Protein AF-A0A2G3ALV2-F1 (afdb_monomer_lite)

InterPro domains:
  IPR005202 Transcription factor GRAS [PF03514] (1-58)
  IPR005202 Transcription factor GRAS [PF03514] (61-159)
  IPR005202 Transcription factor GRAS [PS50985] (1-159)
  IPR005202 Transcription factor GRAS [PTHR31636] (68-150)

Structure (mmCIF, N/CA/C/O backbone):
data_AF-A0A2G3ALV2-F1
#
_entry.id   AF-A0A2G3ALV2-F1
#
loop_
_atom_site.group_PDB
_atom_site.id
_atom_site.type_symbol
_atom_site.label_atom_id
_atom_site.label_alt_id
_atom_site.label_comp_id
_atom_site.label_asym_id
_atom_site.label_entity_id
_atom_site.label_seq_id
_atom_site.pdbx_PDB_ins_code
_atom_site.Cartn_x
_atom_site.Cartn_y
_atom_site.Cartn_z
_atom_site.occupancy
_atom_site.B_iso_or_equiv
_atom_site.auth_seq_id
_atom_site.auth_comp_id
_atom_site.auth_asym_id
_atom_site.auth_atom_id
_atom_site.pdbx_PDB_model_num
ATOM 1 N N . MET A 1 1 ? 19.863 8.159 -18.727 1.00 75.00 1 MET A N 1
ATOM 2 C CA . MET A 1 1 ? 18.386 7.919 -18.720 1.00 75.00 1 MET A CA 1
ATOM 3 C C . MET A 1 1 ? 17.933 7.278 -20.029 1.00 75.00 1 MET A C 1
ATOM 5 O O . MET A 1 1 ? 17.129 6.355 -19.996 1.00 75.00 1 MET A O 1
ATOM 9 N N . SER A 1 2 ? 18.471 7.723 -21.167 1.00 79.12 2 SER A N 1
ATOM 10 C CA . SER A 1 2 ? 18.331 7.100 -22.492 1.00 79.12 2 SER A CA 1
ATOM 11 C C . SER A 1 2 ? 18.752 5.630 -22.529 1.00 79.12 2 SER A C 1
ATOM 13 O O . SER A 1 2 ? 18.090 4.830 -23.179 1.00 79.12 2 SER A O 1
ATOM 15 N N . GLU A 1 3 ? 19.812 5.255 -21.811 1.00 86.06 3 GLU A N 1
ATOM 16 C CA . GLU A 1 3 ? 20.312 3.875 -21.765 1.00 86.06 3 GLU A CA 1
ATOM 17 C C . GLU A 1 3 ? 19.334 2.961 -21.020 1.00 86.06 3 GLU A C 1
ATOM 19 O O . GLU A 1 3 ? 18.997 1.884 -21.505 1.00 86.06 3 GLU A O 1
ATOM 24 N N . LEU A 1 4 ? 18.815 3.428 -19.877 1.00 82.88 4 LEU A N 1
ATOM 25 C CA . LEU A 1 4 ? 17.844 2.696 -19.059 1.00 82.88 4 LEU A CA 1
ATOM 26 C C . LEU A 1 4 ? 16.549 2.414 -19.829 1.00 82.88 4 LEU A C 1
ATOM 28 O O . LEU A 1 4 ? 16.041 1.299 -19.772 1.00 82.88 4 LEU A O 1
ATOM 32 N N . ARG A 1 5 ? 16.070 3.371 -20.638 1.00 89.69 5 ARG A N 1
ATOM 33 C CA . ARG A 1 5 ? 14.893 3.178 -21.509 1.00 89.69 5 ARG A CA 1
ATOM 34 C C . ARG A 1 5 ? 15.053 2.025 -22.508 1.00 89.69 5 ARG A C 1
ATOM 36 O O . ARG A 1 5 ? 14.049 1.503 -22.971 1.00 89.69 5 ARG A O 1
ATOM 43 N N . ARG A 1 6 ? 16.285 1.626 -22.846 1.00 90.38 6 ARG A N 1
ATOM 44 C CA . ARG A 1 6 ? 16.557 0.527 -23.791 1.00 90.38 6 ARG A CA 1
ATOM 45 C C . ARG A 1 6 ? 16.558 -0.853 -23.135 1.00 90.38 6 ARG A C 1
ATOM 47 O O . ARG A 1 6 ? 16.499 -1.842 -23.856 1.00 90.38 6 ARG A O 1
ATOM 54 N N . VAL A 1 7 ? 16.663 -0.926 -21.807 1.00 90.50 7 VAL A N 1
ATOM 55 C CA . VAL A 1 7 ? 16.775 -2.197 -21.066 1.00 90.50 7 VAL A CA 1
ATOM 56 C C . VAL A 1 7 ? 15.514 -2.549 -20.273 1.00 90.50 7 VAL A C 1
ATOM 58 O O . VAL A 1 7 ? 15.330 -3.712 -19.909 1.00 90.50 7 VAL A O 1
ATOM 61 N N . VAL A 1 8 ? 14.632 -1.574 -20.035 1.00 94.00 8 VAL A N 1
ATOM 62 C CA . VAL A 1 8 ? 13.332 -1.770 -19.375 1.00 94.00 8 VAL A CA 1
ATOM 63 C C . VAL A 1 8 ? 12.235 -2.090 -20.393 1.00 94.00 8 VAL A C 1
ATOM 65 O O . VAL A 1 8 ? 12.287 -1.650 -21.539 1.00 94.00 8 VAL A O 1
ATOM 68 N N . SER A 1 9 ? 11.234 -2.869 -19.984 1.00 93.31 9 SER A N 1
ATOM 69 C CA . SER A 1 9 ? 10.115 -3.269 -20.845 1.00 93.31 9 SER A CA 1
ATOM 70 C C . SER A 1 9 ? 8.900 -3.644 -20.006 1.00 93.31 9 SER A C 1
ATOM 72 O O . SER A 1 9 ? 9.027 -4.418 -19.061 1.00 93.31 9 SER A O 1
ATOM 74 N N . VAL A 1 10 ? 7.718 -3.153 -20.394 1.00 90.25 10 VAL A N 1
ATOM 75 C CA . VAL A 1 10 ? 6.432 -3.480 -19.747 1.00 90.25 10 VAL A CA 1
ATOM 76 C C . VAL A 1 10 ? 5.990 -4.929 -19.980 1.00 90.25 10 VAL A C 1
ATOM 78 O O . VAL A 1 10 ? 5.177 -5.443 -19.223 1.00 90.25 10 VAL A O 1
ATOM 81 N N . CYS A 1 11 ? 6.560 -5.611 -20.975 1.00 89.12 11 CYS A N 1
ATOM 82 C CA . CYS A 1 11 ? 6.305 -7.029 -21.255 1.00 89.12 11 CYS A CA 1
ATOM 83 C C . CYS A 1 11 ? 7.494 -7.931 -20.870 1.00 89.12 11 CYS A C 1
ATOM 85 O O . CYS A 1 11 ? 7.523 -9.103 -21.240 1.00 89.12 11 CYS A O 1
ATOM 87 N N . GLY A 1 12 ? 8.515 -7.374 -20.209 1.00 90.81 12 GLY A N 1
ATOM 88 C CA . GLY A 1 12 ? 9.732 -8.092 -19.833 1.00 90.81 12 GLY A CA 1
ATOM 89 C C . GLY A 1 12 ? 9.596 -8.905 -18.542 1.00 90.81 12 GLY A C 1
ATOM 90 O O . GLY A 1 12 ? 8.501 -9.170 -18.053 1.00 90.81 12 GLY A O 1
ATOM 91 N N . SER A 1 13 ? 10.743 -9.282 -17.975 1.00 93.38 13 SER A N 1
ATOM 92 C CA . SER A 1 13 ? 10.829 -9.881 -16.632 1.00 93.38 13 SER A CA 1
ATOM 93 C C . SER A 1 13 ? 10.281 -8.948 -15.533 1.00 93.38 13 SER A C 1
ATOM 95 O O . SER A 1 13 ? 10.212 -7.734 -15.757 1.00 93.38 13 SER A O 1
ATOM 97 N N . PRO A 1 14 ? 9.968 -9.463 -14.324 1.00 94.75 14 PRO A N 1
ATOM 98 C CA . PRO A 1 14 ? 9.556 -8.651 -13.173 1.00 94.75 14 PRO A CA 1
ATOM 99 C C . PRO A 1 14 ? 10.412 -7.394 -12.965 1.00 94.75 14 PRO A C 1
ATOM 101 O O . PRO A 1 14 ? 9.883 -6.284 -12.908 1.00 94.75 14 PRO A O 1
ATOM 104 N N . MET A 1 15 ? 11.740 -7.548 -12.986 1.00 95.38 15 MET A N 1
ATOM 105 C CA . MET A 1 15 ? 12.691 -6.441 -12.854 1.00 95.38 15 MET A CA 1
ATOM 106 C C . MET A 1 15 ? 12.594 -5.428 -14.004 1.00 95.38 15 MET A C 1
ATOM 108 O O . MET A 1 15 ? 12.677 -4.224 -13.779 1.00 95.38 15 MET A O 1
ATOM 112 N N . GLN A 1 16 ? 12.401 -5.883 -15.246 1.00 94.56 16 GLN A N 1
ATOM 113 C CA . GLN A 1 16 ? 12.267 -4.979 -16.392 1.00 94.56 16 GLN A CA 1
ATOM 114 C C . GLN A 1 16 ? 10.975 -4.170 -16.338 1.00 94.56 16 GLN A C 1
ATOM 116 O O . GLN A 1 16 ? 11.015 -2.983 -16.662 1.00 94.56 16 GLN A O 1
ATOM 121 N N . ARG A 1 17 ? 9.859 -4.783 -15.921 1.00 94.50 17 ARG A N 1
ATOM 122 C CA . ARG A 1 17 ? 8.572 -4.091 -15.770 1.00 94.50 17 ARG A CA 1
ATOM 123 C C . ARG A 1 17 ? 8.636 -3.079 -14.638 1.00 94.50 17 ARG A C 1
ATOM 125 O O . ARG A 1 17 ? 8.340 -1.908 -14.856 1.00 94.50 17 ARG A O 1
ATOM 132 N N . LEU A 1 18 ? 9.119 -3.498 -13.468 1.00 95.44 18 LEU A N 1
ATOM 133 C CA . LEU A 1 18 ? 9.353 -2.602 -12.337 1.00 95.44 18 LEU A CA 1
ATOM 134 C C . LEU A 1 18 ? 10.293 -1.451 -12.713 1.00 95.44 18 LEU A C 1
ATOM 136 O O . LEU A 1 18 ? 10.038 -0.296 -12.374 1.00 95.44 18 LEU A O 1
ATOM 140 N N . GLY A 1 19 ? 11.338 -1.752 -13.485 1.00 95.00 19 GLY A N 1
ATOM 141 C CA . GLY A 1 19 ? 12.279 -0.774 -14.014 1.00 95.00 19 GLY A CA 1
ATOM 142 C C . GLY A 1 19 ? 11.616 0.323 -14.848 1.00 95.00 19 GLY A C 1
ATOM 143 O O . GLY A 1 19 ? 12.043 1.470 -14.748 1.00 95.00 19 GLY A O 1
ATOM 144 N N . VAL A 1 20 ? 10.556 0.022 -15.613 1.00 94.69 20 VAL A N 1
ATOM 145 C CA . VAL A 1 20 ? 9.779 1.051 -16.333 1.00 94.69 20 VAL A CA 1
ATOM 146 C C . VAL A 1 20 ? 9.163 2.037 -15.340 1.00 94.69 20 VAL A C 1
ATOM 148 O O . VAL A 1 20 ? 9.377 3.242 -15.464 1.00 94.69 20 VAL A O 1
ATOM 151 N N . TYR A 1 21 ? 8.448 1.544 -14.325 1.00 93.12 21 TYR A N 1
ATOM 152 C CA . TYR A 1 21 ? 7.760 2.395 -13.348 1.00 93.12 21 TYR A CA 1
ATOM 153 C C . TYR A 1 21 ? 8.737 3.202 -12.483 1.00 93.12 21 TYR A C 1
ATOM 155 O O . TYR A 1 21 ? 8.537 4.400 -12.279 1.00 93.12 21 TYR A O 1
ATOM 163 N N . MET A 1 22 ? 9.830 2.580 -12.032 1.00 93.25 22 MET A N 1
ATOM 164 C CA . MET A 1 22 ? 10.889 3.253 -11.272 1.00 93.25 22 MET A CA 1
ATOM 165 C C . MET A 1 22 ? 11.571 4.350 -12.091 1.00 93.25 22 MET A C 1
ATOM 167 O O . MET A 1 22 ? 11.850 5.435 -11.575 1.00 93.25 22 MET A O 1
ATOM 171 N N . LEU A 1 23 ? 11.816 4.090 -13.379 1.00 93.19 23 LEU A N 1
ATOM 172 C CA . LEU A 1 23 ? 12.409 5.060 -14.291 1.00 93.19 23 LEU A CA 1
ATOM 173 C C . LEU A 1 23 ? 11.485 6.259 -14.511 1.00 93.19 23 LEU A C 1
ATOM 175 O O . LEU A 1 23 ? 11.943 7.393 -14.381 1.00 93.19 23 LEU A O 1
ATOM 179 N N . GLU A 1 24 ? 10.201 6.036 -14.802 1.00 90.38 24 GLU A N 1
ATOM 180 C CA . GLU A 1 24 ? 9.239 7.132 -14.978 1.00 90.38 24 GLU A CA 1
ATOM 181 C C . GLU A 1 24 ? 9.029 7.924 -13.679 1.00 90.38 24 GLU A C 1
ATOM 183 O O . GLU A 1 24 ? 8.983 9.155 -13.708 1.00 90.38 24 GLU A O 1
ATOM 188 N N . GLY A 1 25 ? 9.009 7.254 -12.521 1.00 88.25 25 GLY A N 1
ATOM 189 C CA . GLY A 1 25 ? 8.985 7.916 -11.215 1.00 88.25 25 GLY A CA 1
ATOM 190 C C . GLY A 1 25 ? 10.205 8.815 -10.988 1.00 88.25 25 GLY A C 1
ATOM 191 O O . GLY A 1 25 ? 10.072 9.951 -10.522 1.00 88.25 25 GLY A O 1
ATOM 192 N N . LEU A 1 26 ? 11.399 8.357 -11.376 1.00 90.19 26 LEU A N 1
ATOM 193 C CA . LEU A 1 26 ? 12.627 9.147 -11.289 1.00 90.19 26 LEU A CA 1
ATOM 194 C C . LEU A 1 26 ? 12.626 10.333 -12.266 1.00 90.19 26 LEU A C 1
ATOM 196 O O . LEU A 1 26 ? 13.012 11.436 -11.877 1.00 90.19 26 LEU A O 1
ATOM 200 N N . VAL A 1 27 ? 12.159 10.138 -13.505 1.00 90.19 27 VAL A N 1
ATOM 201 C CA . VAL A 1 27 ? 11.971 11.222 -14.489 1.00 90.19 27 VAL A CA 1
ATOM 202 C C . VAL A 1 27 ? 11.032 12.287 -13.925 1.00 90.19 27 VAL A C 1
ATOM 204 O O . VAL A 1 27 ? 11.382 13.466 -13.911 1.00 90.19 27 VAL A O 1
ATOM 207 N N . ALA A 1 28 ? 9.871 11.879 -13.408 1.00 87.81 28 ALA A N 1
ATOM 208 C CA . ALA A 1 28 ? 8.892 12.782 -12.817 1.00 87.81 28 ALA A CA 1
ATOM 209 C C . ALA A 1 28 ? 9.455 13.551 -11.613 1.00 87.81 28 ALA A C 1
ATOM 211 O O . ALA A 1 28 ? 9.185 14.745 -11.464 1.00 87.81 28 ALA A O 1
ATOM 212 N N . ARG A 1 29 ? 10.260 12.891 -10.769 1.00 85.56 29 ARG A N 1
ATOM 213 C CA . ARG A 1 29 ? 10.939 13.527 -9.633 1.00 85.56 29 ARG A CA 1
ATOM 214 C C . ARG A 1 29 ? 11.936 14.588 -10.094 1.00 85.56 29 ARG A C 1
ATOM 216 O O . ARG A 1 29 ? 11.902 15.699 -9.577 1.00 85.56 29 ARG A O 1
ATOM 223 N N . LEU A 1 30 ? 12.786 14.270 -11.073 1.00 87.94 30 LEU A N 1
ATOM 224 C CA . LEU A 1 30 ? 13.776 15.205 -11.624 1.00 87.94 30 LEU A CA 1
ATOM 225 C C . LEU A 1 30 ? 13.119 16.389 -12.345 1.00 87.94 30 LEU A C 1
ATOM 227 O O . LEU A 1 30 ? 13.617 17.507 -12.272 1.00 87.94 30 LEU A O 1
ATOM 231 N N . ALA A 1 31 ? 11.973 16.162 -12.986 1.00 88.88 31 ALA A N 1
ATOM 232 C CA . ALA A 1 31 ? 11.174 17.209 -13.615 1.00 88.88 31 ALA A CA 1
ATOM 233 C C . ALA A 1 31 ? 10.315 18.013 -12.616 1.00 88.88 31 ALA A C 1
ATOM 235 O O . ALA A 1 31 ? 9.581 18.907 -13.028 1.00 88.88 31 ALA A O 1
ATOM 236 N N . SER A 1 32 ? 10.365 17.702 -11.312 1.00 85.62 32 SER A N 1
ATOM 237 C CA . SER A 1 32 ? 9.493 18.281 -10.273 1.00 85.62 32 SER A CA 1
ATOM 238 C C . SER A 1 32 ? 7.985 18.127 -10.548 1.00 85.62 32 SER A C 1
ATOM 240 O O . SER A 1 32 ? 7.164 18.860 -9.999 1.00 85.62 32 SER A O 1
ATOM 242 N N . LEU A 1 33 ? 7.597 17.138 -11.360 1.00 80.50 33 LEU A N 1
ATOM 243 C CA . LEU A 1 33 ? 6.204 16.852 -11.730 1.00 80.50 33 LEU A CA 1
ATOM 244 C C . LEU A 1 33 ? 5.498 15.915 -10.743 1.00 80.50 33 LEU A C 1
ATOM 246 O O . LEU A 1 33 ? 4.289 15.714 -10.850 1.00 80.50 33 LEU A O 1
ATOM 250 N N . GLY A 1 34 ? 6.224 15.356 -9.769 1.00 72.81 34 GLY A N 1
ATOM 251 C CA . GLY A 1 34 ? 5.681 14.384 -8.816 1.00 72.81 34 GLY A CA 1
ATOM 252 C C . GLY A 1 34 ? 4.460 14.895 -8.044 1.00 72.81 34 GLY A C 1
ATOM 253 O O . GLY A 1 34 ? 3.499 14.155 -7.869 1.00 72.81 34 GLY A O 1
ATOM 254 N N . SER A 1 35 ? 4.442 16.174 -7.649 1.00 70.12 35 SER A N 1
ATOM 255 C CA . SER A 1 35 ? 3.301 16.762 -6.928 1.00 70.12 35 SER A CA 1
ATOM 256 C C . SER A 1 35 ? 2.056 16.928 -7.809 1.00 70.12 35 SER A C 1
ATOM 258 O O . SER A 1 35 ? 0.940 16.701 -7.342 1.00 70.12 35 SER A O 1
ATOM 260 N N . SER A 1 36 ? 2.233 17.280 -9.085 1.00 73.19 36 SER A N 1
ATOM 261 C CA . SER A 1 36 ? 1.149 17.397 -10.068 1.00 73.19 36 SER A CA 1
ATOM 262 C C . SER A 1 36 ? 0.561 16.031 -10.406 1.00 73.19 36 SER A C 1
ATOM 264 O O . SER A 1 36 ? -0.657 15.874 -10.425 1.00 73.19 36 SER A O 1
ATOM 266 N N . ILE A 1 37 ? 1.428 15.031 -10.599 1.00 71.25 37 ILE A N 1
ATOM 267 C CA . ILE A 1 37 ? 1.027 13.643 -10.838 1.00 71.25 37 ILE A CA 1
ATOM 268 C C . ILE A 1 37 ? 0.288 13.097 -9.618 1.00 71.25 37 ILE A C 1
ATOM 270 O O . ILE A 1 37 ? -0.811 12.588 -9.767 1.00 71.25 37 ILE A O 1
ATOM 274 N N . TYR A 1 38 ? 0.825 13.268 -8.408 1.00 67.25 38 TYR A N 1
ATOM 275 C CA . TYR A 1 38 ? 0.174 12.809 -7.180 1.00 67.25 38 TYR A CA 1
ATOM 276 C C . TYR A 1 38 ? -1.220 13.426 -6.988 1.00 67.25 38 TYR A C 1
ATOM 278 O O . TYR A 1 38 ? -2.171 12.722 -6.659 1.00 67.25 38 TYR A O 1
ATOM 286 N N . LYS A 1 39 ? -1.370 14.734 -7.240 1.00 69.00 39 LYS A N 1
ATOM 287 C CA . LYS A 1 39 ? -2.676 15.409 -7.174 1.00 69.00 39 LYS A CA 1
ATOM 288 C C . LYS A 1 39 ? -3.657 14.883 -8.223 1.00 69.00 39 LYS A C 1
ATOM 290 O O . LYS A 1 39 ? -4.831 14.729 -7.907 1.00 69.00 39 LYS A O 1
ATOM 295 N N . ALA A 1 40 ? -3.186 14.606 -9.439 1.00 72.19 40 ALA A N 1
ATOM 296 C CA . ALA A 1 40 ? -4.008 14.061 -10.520 1.00 72.19 40 ALA A CA 1
ATOM 297 C C . ALA A 1 40 ? -4.375 12.581 -10.306 1.00 72.19 40 ALA A C 1
ATOM 299 O O . ALA A 1 40 ? -5.464 12.159 -10.678 1.00 72.19 40 ALA A O 1
ATOM 300 N N . LEU A 1 41 ? -3.475 11.810 -9.690 1.00 62.75 41 LEU A N 1
ATOM 301 C CA . LEU A 1 41 ? -3.622 10.384 -9.400 1.00 62.75 41 LEU A CA 1
ATOM 302 C C . LEU A 1 41 ? -4.298 10.092 -8.065 1.00 62.75 41 LEU A C 1
ATOM 304 O O . LEU A 1 41 ? -4.360 8.917 -7.709 1.00 62.75 41 LEU A O 1
ATOM 308 N N . LYS A 1 42 ? -4.786 11.093 -7.315 1.00 57.16 42 LYS A N 1
ATOM 309 C CA . LYS A 1 42 ? -5.644 10.836 -6.150 1.00 57.16 42 LYS A CA 1
ATOM 310 C C . LYS A 1 42 ? -6.838 9.990 -6.612 1.00 57.16 42 LYS A C 1
ATOM 312 O O . LYS A 1 42 ? -7.834 10.508 -7.112 1.00 57.16 42 LYS A O 1
ATOM 317 N N . CYS A 1 43 ? -6.676 8.674 -6.491 1.00 44.25 43 CYS A N 1
ATOM 318 C CA . CYS A 1 43 ? -7.649 7.681 -6.878 1.00 44.25 43 CYS A CA 1
ATOM 319 C C . CYS A 1 43 ? -8.850 7.802 -5.954 1.00 44.25 43 CYS A C 1
ATOM 321 O O . CYS A 1 43 ? -8.732 8.090 -4.762 1.00 44.25 43 CYS A O 1
ATOM 323 N N . LYS A 1 44 ? -10.012 7.572 -6.554 1.00 47.44 44 LYS A N 1
ATOM 324 C CA . LYS A 1 44 ? -11.283 7.376 -5.873 1.00 47.44 44 LYS A CA 1
ATOM 325 C C . LYS A 1 44 ? -11.093 6.347 -4.751 1.00 47.44 44 LYS A C 1
ATOM 327 O O . LYS A 1 44 ? -10.451 5.323 -4.970 1.00 47.44 44 LYS A O 1
ATOM 332 N N . GLU A 1 45 ? -11.628 6.658 -3.574 1.00 42.25 45 GLU A N 1
ATOM 333 C CA . GLU A 1 45 ? -11.509 5.848 -2.359 1.00 42.25 45 GLU A CA 1
ATOM 334 C C . GLU A 1 45 ? -11.835 4.372 -2.627 1.00 42.25 45 GLU A C 1
ATOM 336 O O . GLU A 1 45 ? -12.846 4.046 -3.258 1.00 42.25 45 GLU A O 1
ATOM 341 N N . LEU A 1 46 ? -10.971 3.485 -2.127 1.00 41.03 46 LEU A N 1
ATOM 342 C CA . LEU A 1 46 ? -11.184 2.043 -2.153 1.00 41.03 46 LEU A CA 1
ATOM 343 C C . LEU A 1 46 ? -12.487 1.714 -1.421 1.00 41.03 46 LEU A C 1
ATOM 345 O O . LEU A 1 46 ? -12.585 1.791 -0.199 1.00 41.03 46 LEU A O 1
ATOM 349 N N . THR A 1 47 ? -13.493 1.302 -2.184 1.00 40.00 47 THR A N 1
ATOM 350 C CA . THR A 1 47 ? -14.646 0.579 -1.654 1.00 40.00 47 THR A CA 1
ATOM 351 C C . THR A 1 47 ? -14.269 -0.895 -1.672 1.00 40.00 47 THR A C 1
ATOM 353 O O . THR A 1 47 ? -14.541 -1.611 -2.627 1.00 40.00 47 THR A O 1
ATOM 356 N N . SER A 1 48 ? -13.577 -1.349 -0.626 1.00 41.22 48 SER A N 1
ATOM 357 C CA . SER A 1 48 ? -13.461 -2.783 -0.356 1.00 41.22 48 SER A CA 1
ATOM 358 C C . SER A 1 48 ? -14.841 -3.272 0.096 1.00 41.22 48 SER A C 1
ATOM 360 O O . SER A 1 48 ? -15.207 -3.145 1.263 1.00 41.22 48 SER A O 1
ATOM 362 N N . VAL A 1 49 ? -15.668 -3.711 -0.859 1.00 38.09 49 VAL A N 1
ATOM 363 C CA . VAL A 1 49 ? -17.029 -4.217 -0.591 1.00 38.09 49 VAL A CA 1
ATOM 364 C C . VAL A 1 49 ? -17.022 -5.716 -0.265 1.00 38.09 49 VAL A C 1
ATOM 366 O O . VAL A 1 49 ? -18.052 -6.277 0.087 1.00 38.09 49 VAL A O 1
ATOM 369 N N . GLU A 1 50 ? -15.870 -6.382 -0.286 1.00 36.34 50 GLU A N 1
ATOM 370 C CA . GLU A 1 50 ? -15.793 -7.820 -0.040 1.00 36.34 50 GLU A CA 1
ATOM 371 C C . GLU A 1 50 ? -14.701 -8.131 0.974 1.00 36.34 50 GLU A C 1
ATOM 373 O O . GLU A 1 50 ? -13.564 -8.371 0.598 1.00 36.34 50 GLU A O 1
ATOM 378 N N . LEU A 1 51 ? -15.052 -8.104 2.265 1.00 37.75 51 LEU A N 1
ATOM 379 C CA . LEU A 1 51 ? -14.475 -8.951 3.318 1.00 37.75 51 LEU A CA 1
ATOM 380 C C . LEU A 1 51 ? -15.325 -8.792 4.594 1.00 37.75 51 LEU A C 1
ATOM 382 O O . LEU A 1 51 ? -15.186 -7.835 5.349 1.00 37.75 51 LEU A O 1
ATOM 386 N N . PHE A 1 52 ? -16.185 -9.792 4.810 1.00 34.41 52 PHE A N 1
ATOM 387 C CA . PHE A 1 52 ? -16.971 -10.104 6.016 1.00 34.41 52 PHE A CA 1
ATOM 388 C C . PHE A 1 52 ? -18.342 -9.423 6.200 1.00 34.41 52 PHE A C 1
ATOM 390 O O . PHE A 1 52 ? -18.489 -8.292 6.648 1.00 34.41 52 PHE A O 1
ATOM 397 N N . SER A 1 53 ? -19.380 -10.226 5.945 1.00 31.05 53 SER A N 1
ATOM 398 C CA . SER A 1 53 ? -20.812 -9.978 6.157 1.00 31.05 53 SER A CA 1
ATOM 399 C C . SER A 1 53 ? -21.230 -9.952 7.645 1.00 31.05 53 SER A C 1
ATOM 401 O O . SER A 1 53 ? -22.182 -10.633 8.035 1.00 31.05 53 SER A O 1
ATOM 403 N N . THR A 1 54 ? -20.569 -9.159 8.494 1.00 28.78 54 THR A N 1
ATOM 404 C CA . THR A 1 54 ? -20.997 -9.008 9.897 1.00 28.78 54 THR A CA 1
ATOM 405 C C . THR A 1 54 ? -20.855 -7.563 10.377 1.00 28.78 54 THR A C 1
ATOM 407 O O . THR A 1 54 ? -19.744 -7.058 10.509 1.00 28.78 54 THR A O 1
ATOM 410 N N . CYS A 1 55 ? -22.005 -6.922 10.639 1.00 37.66 55 CYS A N 1
ATOM 411 C CA . CYS A 1 55 ? -22.220 -5.682 11.408 1.00 37.66 55 CYS A CA 1
ATOM 412 C C . CYS A 1 55 ? -21.059 -4.671 11.408 1.00 37.66 55 CYS A C 1
ATOM 414 O O . CYS A 1 55 ? -20.546 -4.288 12.458 1.00 37.66 55 CYS A O 1
ATOM 416 N N . THR A 1 56 ? -20.631 -4.247 10.221 1.00 42.56 56 THR A N 1
ATOM 417 C CA . THR A 1 56 ? -19.514 -3.317 10.059 1.00 42.56 56 THR A CA 1
ATOM 418 C C . THR A 1 56 ? -20.053 -1.898 9.933 1.00 42.56 56 THR A C 1
ATOM 420 O O . THR A 1 56 ? -20.881 -1.609 9.066 1.00 42.56 56 THR A O 1
ATOM 423 N N . CYS A 1 57 ? -19.567 -0.988 10.776 1.00 42.56 57 CYS A N 1
ATOM 424 C CA . CYS A 1 57 ? -19.680 0.434 10.493 1.00 42.56 57 CYS A CA 1
ATOM 425 C C . CYS A 1 57 ? -18.775 0.727 9.290 1.00 42.56 57 CYS A C 1
ATOM 427 O O . CYS A 1 57 ? -17.576 0.959 9.442 1.00 42.56 57 CYS A O 1
ATOM 429 N N . PHE A 1 58 ? -19.331 0.649 8.080 1.00 42.66 58 PHE A N 1
ATOM 430 C CA . PHE A 1 58 ? -18.631 1.071 6.876 1.00 42.66 58 PHE A CA 1
ATOM 431 C C . PHE A 1 58 ? -18.382 2.574 6.983 1.00 42.66 58 PHE A C 1
ATOM 433 O O . PHE A 1 58 ? -19.325 3.362 6.904 1.00 42.66 58 PHE A O 1
ATOM 440 N N . MET A 1 59 ? -17.118 2.972 7.144 1.00 43.75 59 MET A N 1
ATOM 441 C CA . MET A 1 59 ? -16.700 4.342 6.858 1.00 43.75 59 MET A CA 1
ATOM 442 C C . MET A 1 59 ? -16.901 4.566 5.356 1.00 43.75 59 MET A C 1
ATOM 444 O O . MET A 1 59 ? -16.025 4.299 4.539 1.00 43.75 59 MET A O 1
ATOM 448 N N . LYS A 1 60 ? -18.117 4.961 4.972 1.00 39.31 60 LYS A N 1
ATOM 449 C CA . LYS A 1 60 ? -18.415 5.399 3.613 1.00 39.31 60 LYS A CA 1
ATOM 450 C C . LYS A 1 60 ? -17.747 6.748 3.407 1.00 39.31 60 LYS A C 1
ATOM 452 O O . LYS A 1 60 ? -18.091 7.682 4.114 1.00 39.31 60 LYS A O 1
ATOM 457 N N . SER A 1 61 ? -16.863 6.815 2.416 1.00 39.44 61 SER A N 1
ATOM 458 C CA . SER A 1 61 ? -16.506 8.004 1.632 1.00 39.44 61 SER A CA 1
ATOM 459 C C . SER A 1 61 ? -16.575 9.345 2.372 1.00 39.44 61 SER A C 1
ATOM 461 O O . SER A 1 61 ? -17.347 10.240 2.031 1.00 39.44 61 SER A O 1
ATOM 463 N N . VAL A 1 62 ? -15.780 9.464 3.428 1.00 45.38 62 VAL A N 1
ATOM 464 C CA . VAL A 1 62 ? -15.469 10.736 4.072 1.00 45.38 62 VAL A CA 1
ATOM 465 C C . VAL A 1 62 ? -13.955 10.803 4.084 1.00 45.38 62 VAL A C 1
ATOM 467 O O . VAL A 1 62 ? -13.307 9.835 4.489 1.00 45.38 62 VAL A O 1
ATOM 470 N N . HIS A 1 63 ? -13.400 11.939 3.653 1.00 59.03 63 HIS A N 1
ATOM 471 C CA . HIS A 1 63 ? -11.970 12.206 3.761 1.00 59.03 63 HIS A CA 1
ATOM 472 C C . HIS A 1 63 ? -11.569 11.889 5.207 1.00 59.03 63 HIS A C 1
ATOM 474 O O . HIS A 1 63 ? -12.061 12.516 6.142 1.00 59.03 63 HIS A O 1
ATOM 480 N N . THR A 1 64 ? -10.755 10.853 5.415 1.00 60.72 64 THR A N 1
ATOM 481 C CA . THR A 1 64 ? -10.568 10.202 6.731 1.00 60.72 64 THR A CA 1
ATOM 482 C C . THR A 1 64 ? -10.039 11.144 7.814 1.00 60.72 64 THR A C 1
ATOM 484 O O . THR A 1 64 ? -10.144 10.854 9.005 1.00 60.72 64 THR A O 1
ATOM 487 N N . SER A 1 65 ? -9.518 12.306 7.410 1.00 65.00 65 SER A N 1
ATOM 488 C CA . SER A 1 65 ? -9.136 13.421 8.275 1.00 65.00 65 SER A CA 1
ATOM 489 C C . SER A 1 65 ? -10.303 14.113 8.980 1.00 65.00 65 SER A C 1
ATOM 491 O O . SER A 1 65 ? -10.055 14.728 10.016 1.00 65.00 65 SER A O 1
ATOM 493 N N . ASP A 1 66 ? -11.529 14.010 8.460 1.00 70.06 66 ASP A N 1
ATOM 494 C CA . ASP A 1 66 ? -12.682 14.841 8.841 1.00 70.06 66 ASP A CA 1
ATOM 495 C C . ASP A 1 66 ? -13.814 14.028 9.486 1.00 70.06 66 ASP A C 1
ATOM 497 O O . ASP A 1 66 ? -14.796 14.604 9.941 1.00 70.06 66 ASP A O 1
ATOM 501 N N . VAL A 1 67 ? -13.656 12.704 9.589 1.00 76.31 67 VAL A N 1
ATOM 502 C CA . VAL A 1 67 ? -14.650 11.806 10.196 1.00 76.31 67 VAL A CA 1
ATOM 503 C C . VAL A 1 67 ? -14.919 12.199 11.649 1.00 76.31 67 VAL A C 1
ATOM 505 O O . VAL A 1 67 ? -13.995 12.376 12.452 1.00 76.31 67 VAL A O 1
ATOM 508 N N . GLU A 1 68 ? -16.196 12.285 12.002 1.00 75.62 68 GLU A N 1
ATOM 509 C CA . GLU A 1 68 ? -16.684 12.439 13.365 1.00 75.62 68 GLU A CA 1
ATOM 510 C C . GLU A 1 68 ? -17.529 11.230 13.793 1.00 75.62 68 GLU A C 1
ATOM 512 O O . GLU A 1 68 ? -18.077 10.490 12.980 1.00 75.62 68 GLU A O 1
ATOM 517 N N . ILE A 1 69 ? -17.699 11.044 15.106 1.00 77.19 69 ILE A N 1
ATOM 518 C CA . ILE A 1 69 ? -18.492 9.932 15.667 1.00 77.19 69 ILE A CA 1
ATOM 519 C C . ILE A 1 69 ? -19.930 9.926 15.128 1.00 77.19 69 ILE A C 1
ATOM 521 O O . ILE A 1 69 ? -20.503 8.862 14.898 1.00 77.19 69 ILE A O 1
ATOM 525 N N . LYS A 1 70 ? -20.510 11.111 14.908 1.00 77.12 70 LYS A N 1
ATOM 526 C CA . LYS A 1 70 ? -21.878 11.264 14.393 1.00 77.12 70 LYS A CA 1
ATOM 527 C C . LYS A 1 70 ? -22.053 10.672 12.989 1.00 77.12 70 LYS A C 1
ATOM 529 O O . LYS A 1 70 ? -23.153 10.246 12.652 1.00 77.12 70 LYS A O 1
ATOM 534 N N . ASP A 1 71 ? -20.971 10.582 12.218 1.00 77.75 71 ASP A N 1
ATOM 535 C CA . ASP A 1 71 ? -20.981 10.041 10.858 1.00 77.75 71 ASP A CA 1
ATOM 536 C C . ASP A 1 71 ? -21.012 8.501 10.855 1.00 77.75 71 ASP A C 1
ATOM 538 O O . ASP A 1 71 ? -21.332 7.881 9.843 1.00 77.75 71 ASP A O 1
ATOM 542 N N . LEU A 1 72 ? -20.717 7.869 12.000 1.00 74.81 72 LEU A N 1
ATOM 543 C CA . LEU A 1 72 ? -20.554 6.419 12.151 1.00 74.81 72 LEU A CA 1
ATOM 544 C C . LEU A 1 72 ? -21.842 5.687 12.572 1.00 74.81 72 LEU A C 1
ATOM 546 O O . LEU A 1 72 ? -21.836 4.467 12.697 1.00 74.81 72 LEU A O 1
ATOM 550 N N . ASN A 1 73 ? -22.952 6.408 12.789 1.00 78.00 73 ASN A N 1
ATOM 551 C CA . ASN A 1 73 ? -24.277 5.856 13.129 1.00 78.00 73 ASN A CA 1
ATOM 552 C C . ASN A 1 73 ? -24.243 4.702 14.161 1.00 78.00 73 ASN A C 1
ATOM 554 O O . ASN A 1 73 ? -24.944 3.696 14.026 1.00 78.00 73 ASN A O 1
ATOM 558 N N . VAL A 1 74 ? -23.387 4.830 15.180 1.00 82.00 74 VAL A N 1
ATOM 559 C CA . VAL A 1 74 ? -23.173 3.790 16.192 1.00 82.00 74 VAL A CA 1
ATOM 560 C C . VAL A 1 74 ? -24.379 3.733 17.123 1.00 82.00 74 VAL A C 1
ATOM 562 O O . VAL A 1 74 ? -24.769 4.739 17.718 1.00 82.00 74 VAL A O 1
ATOM 565 N N . ARG A 1 75 ? -24.960 2.542 17.276 1.00 81.31 75 ARG A N 1
ATOM 566 C CA . ARG A 1 75 ? -26.105 2.312 18.159 1.00 81.31 75 ARG A CA 1
ATOM 567 C C . ARG A 1 75 ? -25.647 1.796 19.524 1.00 81.31 75 ARG A C 1
ATOM 569 O O . ARG A 1 75 ? -24.850 0.857 19.581 1.00 81.31 75 ARG A O 1
ATOM 576 N N . PRO A 1 76 ? -26.152 2.358 20.636 1.00 85.06 76 PRO A N 1
ATOM 577 C CA . PRO A 1 76 ? -25.848 1.844 21.966 1.00 85.06 76 PRO A CA 1
ATOM 578 C C . PRO A 1 76 ? -26.274 0.378 22.119 1.00 85.06 76 PRO A C 1
ATOM 580 O O . PRO A 1 76 ? -27.381 0.006 21.740 1.00 85.06 76 PRO A O 1
ATOM 583 N N . GLY A 1 77 ? -25.405 -0.446 22.706 1.00 84.06 77 GLY A N 1
ATOM 584 C CA . GLY A 1 77 ? -25.683 -1.859 22.993 1.00 84.06 77 GLY A CA 1
ATOM 585 C C . GLY A 1 77 ? -25.360 -2.837 21.858 1.00 84.06 77 GLY A C 1
ATOM 586 O O . GLY A 1 77 ? -25.299 -4.041 22.109 1.00 84.06 77 GLY A O 1
ATOM 587 N N . GLU A 1 78 ? -25.088 -2.357 20.642 1.00 86.00 78 GLU A N 1
ATOM 588 C CA . GLU A 1 78 ? -24.643 -3.211 19.537 1.00 86.00 78 GLU A CA 1
ATOM 589 C C . GLU A 1 78 ? -23.119 -3.451 19.601 1.00 86.00 78 GLU A C 1
ATOM 591 O O . GLU A 1 78 ? -22.350 -2.547 19.940 1.00 86.00 78 GLU A O 1
ATOM 596 N N . PRO A 1 79 ? -22.639 -4.673 19.301 1.00 86.00 79 PRO A N 1
ATOM 597 C CA . PRO A 1 79 ? -21.210 -4.932 19.194 1.00 86.00 79 PRO A CA 1
ATOM 598 C C . PRO A 1 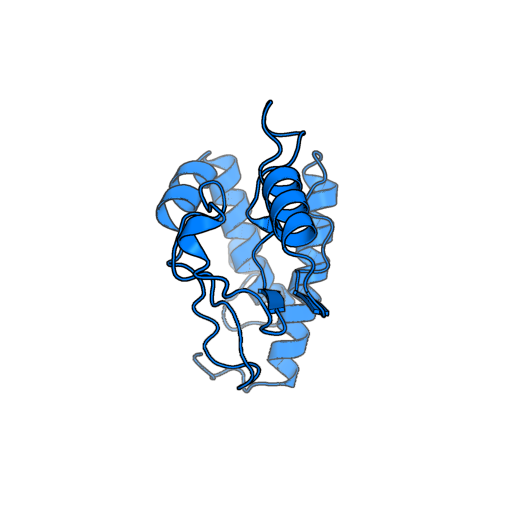79 ? -20.618 -4.195 17.987 1.00 86.00 79 PRO A C 1
ATOM 600 O O . PRO A 1 79 ? -21.066 -4.388 16.861 1.00 86.00 79 PRO A O 1
ATOM 603 N N . LEU A 1 80 ? -19.569 -3.407 18.216 1.00 85.44 80 LEU A N 1
ATOM 604 C CA . LEU A 1 80 ? -18.872 -2.676 17.160 1.00 85.44 80 LEU A CA 1
ATOM 605 C C . LEU A 1 80 ? -17.607 -3.420 16.707 1.00 85.44 80 LEU A C 1
ATOM 607 O O . LEU A 1 80 ? -16.772 -3.796 17.533 1.00 85.44 80 LEU A O 1
ATOM 611 N N . ALA A 1 81 ? -17.452 -3.576 15.394 1.00 86.81 81 ALA A N 1
ATOM 612 C CA . ALA A 1 81 ? -16.219 -3.992 14.733 1.00 86.81 81 ALA A CA 1
ATOM 613 C C . ALA A 1 81 ? -15.709 -2.851 13.844 1.00 86.81 81 ALA A C 1
ATOM 615 O O . ALA A 1 81 ? -16.499 -2.217 13.140 1.00 86.81 81 ALA A O 1
ATOM 616 N N . VAL A 1 82 ? -14.401 -2.593 13.870 1.00 84.38 82 VAL A N 1
ATOM 617 C CA . VAL A 1 82 ? -13.760 -1.560 13.043 1.00 84.38 82 VAL A CA 1
ATOM 618 C C . VAL A 1 82 ? -12.697 -2.196 12.159 1.00 84.38 82 VAL A C 1
ATOM 620 O O . VAL A 1 82 ? -11.897 -2.990 12.639 1.00 84.38 82 VAL A O 1
ATOM 623 N N . ASN A 1 83 ? -12.679 -1.827 10.879 1.00 84.75 83 ASN A N 1
ATOM 624 C CA . ASN A 1 83 ? -11.705 -2.310 9.908 1.00 84.75 83 ASN A CA 1
ATOM 625 C C . ASN A 1 83 ? -10.967 -1.136 9.262 1.00 84.75 83 ASN A C 1
ATOM 627 O O . ASN A 1 83 ? -11.583 -0.313 8.587 1.00 84.75 83 ASN A O 1
ATOM 631 N N . PHE A 1 84 ? -9.652 -1.081 9.446 1.00 83.88 84 PHE A N 1
ATOM 632 C CA . PHE A 1 84 ? -8.758 -0.184 8.726 1.00 83.88 84 PHE A CA 1
ATOM 633 C C . PHE A 1 84 ? -8.079 -0.970 7.608 1.00 83.88 84 PHE A C 1
ATOM 635 O O . PHE A 1 84 ? -7.146 -1.722 7.872 1.00 83.88 84 PHE A O 1
ATOM 642 N N . ALA A 1 85 ? -8.548 -0.814 6.370 1.00 82.25 85 ALA A N 1
ATOM 643 C CA . ALA A 1 85 ? -7.986 -1.512 5.219 1.00 82.25 85 ALA A CA 1
ATOM 644 C C . ALA A 1 85 ? -7.341 -0.531 4.241 1.00 82.25 85 ALA A C 1
ATOM 646 O O . ALA A 1 85 ? -8.044 0.104 3.459 1.00 82.25 85 ALA A O 1
ATOM 647 N N . LEU A 1 86 ? -6.009 -0.435 4.284 1.00 77.38 86 LEU A N 1
ATOM 648 C CA . LEU A 1 86 ? -5.194 0.430 3.430 1.00 77.38 86 LEU A CA 1
ATOM 649 C C . LEU A 1 86 ? -5.580 1.914 3.579 1.00 77.38 86 LEU A C 1
ATOM 651 O O . LEU A 1 86 ? -5.701 2.638 2.595 1.00 77.38 86 LEU A O 1
ATOM 655 N N . VAL A 1 87 ? -5.807 2.369 4.817 1.00 77.88 87 VAL A N 1
ATOM 656 C CA . VAL A 1 87 ? -6.319 3.725 5.103 1.00 77.88 87 VAL A CA 1
ATOM 657 C C . VAL A 1 87 ? -5.310 4.576 5.866 1.00 77.88 87 VAL A C 1
ATOM 659 O O . VAL A 1 87 ? -5.157 5.765 5.577 1.00 77.88 87 VAL A O 1
ATOM 662 N N . LEU A 1 88 ? -4.630 4.011 6.863 1.00 78.81 88 LEU A N 1
ATOM 663 C CA . LEU A 1 88 ? -3.830 4.789 7.807 1.00 78.81 88 LEU A CA 1
ATOM 664 C C . LEU A 1 88 ? -2.559 5.350 7.166 1.00 78.81 88 LEU A C 1
ATOM 666 O O . LEU A 1 88 ? -2.106 6.422 7.578 1.00 78.81 88 LEU A O 1
ATOM 670 N N . HIS A 1 89 ? -2.007 4.682 6.148 1.00 77.12 89 HIS A N 1
ATOM 671 C CA . HIS A 1 89 ? -0.831 5.168 5.418 1.00 77.12 89 HIS A CA 1
ATOM 672 C C . HIS A 1 89 ? -1.111 6.430 4.581 1.00 77.12 89 HIS A C 1
ATOM 674 O O . HIS A 1 89 ? -0.189 7.189 4.294 1.00 77.12 89 HIS A O 1
ATOM 680 N N . HIS A 1 90 ? -2.373 6.712 4.237 1.00 74.50 90 HIS A N 1
ATOM 681 C CA . HIS A 1 90 ? -2.770 7.967 3.587 1.00 74.50 90 HIS A CA 1
ATOM 682 C C . HIS A 1 90 ? -2.934 9.136 4.567 1.00 74.50 90 HIS A C 1
ATOM 684 O O . HIS A 1 90 ? -3.066 10.290 4.149 1.00 74.50 90 HIS A O 1
ATOM 690 N N . MET A 1 91 ? -2.937 8.859 5.872 1.00 73.81 91 MET A N 1
ATOM 691 C CA . MET A 1 91 ? -3.048 9.883 6.900 1.00 73.81 91 MET A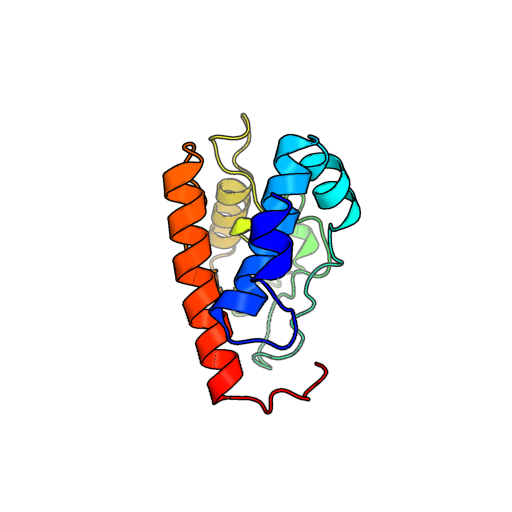 CA 1
ATOM 692 C C . MET A 1 91 ? -1.663 10.391 7.284 1.00 73.81 91 MET A C 1
ATOM 694 O O . MET A 1 91 ? -0.794 9.611 7.677 1.00 73.81 91 MET A O 1
ATOM 698 N N . HIS A 1 92 ? -1.491 11.709 7.210 1.00 65.06 92 HIS A N 1
ATOM 699 C CA . HIS A 1 92 ? -0.303 12.403 7.695 1.00 65.06 92 HIS A CA 1
ATOM 700 C C . HIS A 1 92 ? -0.088 12.133 9.195 1.00 65.06 92 HIS A C 1
ATOM 702 O O . HIS A 1 92 ? -1.046 12.131 9.975 1.00 65.06 92 HIS A O 1
ATOM 708 N N . ASP A 1 93 ? 1.166 11.908 9.583 1.00 62.81 93 ASP A N 1
ATOM 709 C CA . ASP A 1 93 ? 1.597 11.828 10.979 1.00 62.81 93 ASP A CA 1
ATOM 710 C C . ASP A 1 93 ? 2.144 13.188 11.471 1.00 62.81 93 ASP A C 1
ATOM 712 O O . ASP A 1 93 ? 2.084 14.198 10.764 1.00 62.81 93 ASP A O 1
ATOM 716 N N . GLU A 1 94 ? 2.677 13.223 12.696 1.00 55.19 94 GLU A N 1
ATOM 717 C CA . GLU A 1 94 ? 3.260 14.427 13.323 1.00 55.19 94 GLU A CA 1
ATOM 718 C C . GLU A 1 94 ? 4.415 15.046 12.532 1.00 55.19 94 GLU A C 1
ATOM 720 O O . GLU A 1 94 ? 4.729 16.219 12.726 1.00 55.19 94 GLU A O 1
ATOM 725 N N . SER A 1 95 ? 5.041 14.296 11.619 1.00 55.53 95 SER A N 1
ATOM 726 C CA . SER A 1 95 ? 6.147 14.811 10.812 1.00 55.53 95 SER A CA 1
ATOM 727 C C . SER A 1 95 ? 5.690 15.790 9.721 1.00 55.53 95 SER A C 1
ATOM 729 O O . SER A 1 95 ? 6.507 16.544 9.195 1.00 55.53 95 SER A O 1
ATOM 731 N N . ALA A 1 96 ? 4.388 15.820 9.405 1.00 55.25 96 ALA A N 1
ATOM 732 C CA . ALA A 1 96 ? 3.818 16.606 8.312 1.00 55.25 96 ALA A CA 1
ATOM 733 C C . ALA A 1 96 ? 2.912 17.776 8.759 1.00 55.25 96 ALA A C 1
ATOM 735 O O . ALA A 1 96 ? 2.430 18.525 7.907 1.00 55.25 96 ALA A O 1
ATOM 736 N N . GLY A 1 97 ? 2.686 17.981 10.065 1.00 57.22 97 GLY A N 1
ATOM 737 C CA . GLY A 1 97 ? 1.898 19.111 10.573 1.00 57.22 97 GLY A CA 1
ATOM 738 C C . GLY A 1 97 ? 1.617 19.076 12.080 1.00 57.22 97 GLY A C 1
ATOM 739 O O . GLY A 1 97 ? 1.920 18.109 12.768 1.00 57.22 97 GLY A O 1
ATOM 740 N N . THR A 1 98 ? 0.997 20.140 12.604 1.00 58.84 98 THR A N 1
ATOM 741 C CA . THR A 1 98 ? 0.622 20.270 14.029 1.00 58.84 98 THR A CA 1
ATOM 742 C C . THR A 1 98 ? -0.557 19.388 14.452 1.00 58.84 98 THR A C 1
ATOM 744 O O . THR A 1 98 ? -0.780 19.219 15.650 1.00 58.84 98 THR A O 1
ATOM 747 N N . GLN A 1 99 ? -1.321 18.829 13.505 1.00 63.44 99 GLN A N 1
ATOM 748 C CA . GLN A 1 99 ? -2.428 17.912 13.787 1.00 63.44 99 GLN A CA 1
ATOM 749 C C . GLN A 1 99 ? -2.127 16.496 13.293 1.00 63.44 99 GLN A C 1
ATOM 751 O O . GLN A 1 99 ? -2.069 16.234 12.093 1.00 63.44 99 GLN A O 1
ATOM 756 N N . ASN A 1 100 ? -2.003 15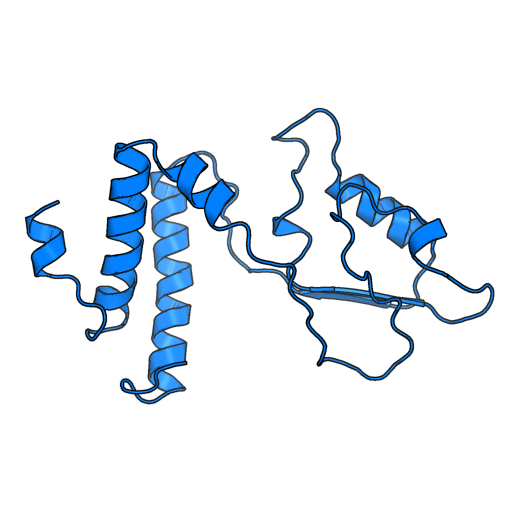.562 14.237 1.00 77.19 100 ASN A N 1
ATOM 757 C CA . ASN A 1 100 ? -1.872 14.137 13.960 1.00 77.19 100 ASN A CA 1
ATOM 758 C C . ASN A 1 100 ? -3.263 13.531 13.694 1.00 77.19 100 ASN A C 1
ATOM 760 O O . ASN A 1 100 ? -3.930 13.024 14.600 1.00 77.19 100 ASN A O 1
ATOM 764 N N . HIS A 1 101 ? -3.733 13.619 12.445 1.00 76.50 101 HIS A N 1
ATOM 765 C CA . HIS A 1 101 ? -5.046 13.088 12.057 1.00 76.50 101 HIS A CA 1
ATOM 766 C C . HIS A 1 101 ? -5.155 11.578 12.312 1.00 76.50 101 HIS A C 1
ATOM 768 O O . HIS A 1 101 ? -6.230 11.099 12.678 1.00 76.50 101 HIS A O 1
ATOM 774 N N . ARG A 1 102 ? -4.048 10.835 12.158 1.00 80.00 102 ARG A N 1
ATOM 775 C CA . ARG A 1 102 ? -3.991 9.392 12.422 1.00 80.00 102 ARG A CA 1
ATOM 776 C C . ARG A 1 102 ? -4.296 9.093 13.889 1.00 80.00 102 ARG A C 1
ATOM 778 O O . ARG A 1 102 ? -5.175 8.291 14.188 1.00 80.00 102 ARG A O 1
ATOM 785 N N . ASP A 1 103 ? -3.620 9.776 14.804 1.00 84.31 103 ASP A N 1
ATOM 786 C CA . ASP A 1 103 ? -3.839 9.620 16.242 1.00 84.31 103 ASP A CA 1
ATOM 787 C C . ASP A 1 103 ? -5.241 10.092 16.672 1.00 84.31 103 ASP A C 1
ATOM 789 O O . ASP A 1 103 ? -5.907 9.397 17.442 1.00 84.31 103 ASP A O 1
ATOM 793 N N . ARG A 1 104 ? -5.762 11.190 16.099 1.00 84.94 104 ARG A N 1
ATOM 794 C CA . ARG A 1 104 ? -7.161 11.612 16.313 1.00 84.94 104 ARG A CA 1
ATOM 795 C C . ARG A 1 104 ? -8.149 10.491 15.967 1.00 84.94 104 ARG A C 1
ATOM 797 O O . ARG A 1 104 ? -9.020 10.182 16.782 1.00 84.94 104 ARG A O 1
ATOM 804 N N . LEU A 1 105 ? -8.016 9.883 14.786 1.00 84.19 105 LEU A N 1
ATOM 805 C CA . LEU A 1 105 ? -8.891 8.800 14.323 1.00 84.19 105 LEU A CA 1
ATOM 806 C C . LEU A 1 105 ? -8.794 7.567 15.230 1.00 84.19 105 LEU A C 1
ATOM 808 O O . LEU A 1 105 ? -9.817 7.016 15.634 1.00 84.19 105 LEU A O 1
ATOM 812 N N . LEU A 1 106 ? -7.578 7.165 15.604 1.00 87.38 106 LEU A N 1
ATOM 813 C CA . LEU A 1 106 ? -7.356 6.015 16.483 1.00 87.38 106 LEU A CA 1
ATOM 814 C C . LEU A 1 106 ? -7.933 6.241 17.887 1.00 87.38 106 LEU A C 1
ATOM 816 O O . LEU A 1 106 ? -8.552 5.337 18.449 1.00 87.38 106 LEU A O 1
ATOM 820 N N . ARG A 1 107 ? -7.798 7.451 18.447 1.00 89.44 107 ARG A N 1
ATOM 821 C CA . ARG A 1 107 ? -8.415 7.811 19.736 1.00 89.44 107 ARG A CA 1
ATOM 822 C C . ARG A 1 107 ? -9.936 7.811 19.666 1.00 89.44 107 ARG A C 1
ATOM 824 O O . ARG A 1 107 ? -10.574 7.331 20.599 1.00 89.44 107 ARG A O 1
ATOM 831 N N . MET A 1 108 ? -10.507 8.311 18.571 1.00 87.38 108 MET A N 1
ATOM 832 C CA . MET A 1 108 ? -11.950 8.264 18.338 1.00 87.38 108 MET A CA 1
ATOM 833 C C . MET A 1 108 ? -12.446 6.819 18.250 1.00 87.38 108 MET A C 1
ATOM 835 O O . MET A 1 108 ? -13.387 6.451 18.938 1.00 87.38 108 MET A O 1
ATOM 839 N N . VAL A 1 109 ? -11.792 5.963 17.463 1.00 87.81 109 VAL A N 1
ATOM 840 C CA . VAL A 1 109 ? -12.166 4.544 17.390 1.00 87.81 109 VAL A CA 1
ATOM 841 C C . VAL A 1 109 ? -12.037 3.871 18.754 1.00 87.81 109 VAL A C 1
ATOM 843 O O . VAL A 1 109 ? -12.926 3.125 19.152 1.00 87.81 109 VAL A O 1
ATOM 846 N N . LYS A 1 110 ? -10.989 4.185 19.521 1.00 90.88 110 LYS A N 1
ATOM 847 C CA . LYS A 1 110 ? -10.827 3.678 20.886 1.00 90.88 110 LYS A CA 1
ATOM 848 C C . LYS A 1 110 ? -11.959 4.125 21.819 1.00 90.88 110 LYS A C 1
ATOM 850 O O . LYS A 1 110 ? -12.400 3.317 22.633 1.00 90.88 110 LYS A O 1
ATOM 855 N N . SER A 1 111 ? -12.451 5.365 21.713 1.00 90.50 111 SER A N 1
ATOM 856 C CA . SER A 1 111 ? -13.545 5.856 22.570 1.00 90.50 111 SER A CA 1
ATOM 857 C C . SER A 1 111 ? -14.881 5.159 22.297 1.00 90.50 111 SER A C 1
ATOM 859 O O . SER A 1 111 ? -15.705 5.053 23.203 1.00 90.50 111 SER A O 1
ATOM 861 N N . LEU A 1 112 ? -15.070 4.608 21.094 1.00 87.81 112 LEU A N 1
ATOM 862 C CA . LEU A 1 112 ? -16.235 3.790 20.741 1.00 87.81 112 LEU A CA 1
ATOM 863 C C . LEU A 1 112 ? -16.213 2.380 21.354 1.00 87.81 112 LEU A C 1
ATOM 865 O O . LEU A 1 112 ? -17.201 1.659 21.241 1.00 87.81 112 LEU A O 1
ATOM 869 N N . SER A 1 113 ? -15.115 1.982 22.007 1.00 89.12 113 SER A N 1
ATOM 870 C CA . SER A 1 113 ? -14.949 0.669 22.650 1.00 89.12 113 SER A CA 1
ATOM 871 C C . SER A 1 113 ? -15.308 -0.526 21.744 1.00 89.12 113 SER A C 1
ATOM 873 O O . SER A 1 113 ? -16.123 -1.369 22.136 1.00 89.12 113 SER A O 1
ATOM 875 N N . PRO A 1 114 ? -14.743 -0.627 20.523 1.00 91.00 114 PRO A N 1
ATOM 876 C CA . PRO A 1 114 ? -15.041 -1.738 19.631 1.00 91.00 114 PRO A CA 1
ATOM 877 C C . PRO A 1 114 ? -14.610 -3.071 20.243 1.00 91.00 114 PRO A C 1
ATOM 879 O O . PRO A 1 114 ? -13.614 -3.156 20.960 1.00 91.00 114 PRO A O 1
ATOM 882 N N . LYS A 1 115 ? -15.339 -4.138 19.912 1.00 91.25 115 LYS A N 1
ATOM 883 C CA . LYS A 1 115 ? -14.974 -5.502 20.314 1.00 91.25 115 LYS A CA 1
ATOM 884 C C . LYS A 1 115 ? -13.779 -6.032 19.533 1.00 91.25 115 LYS A C 1
ATOM 886 O O . LYS A 1 115 ? -13.024 -6.845 20.056 1.00 91.25 115 LYS A O 1
ATOM 891 N N . ILE A 1 116 ? -13.632 -5.601 18.283 1.00 88.94 116 ILE A N 1
ATOM 892 C CA . ILE A 1 116 ? -12.535 -6.000 17.408 1.00 88.94 116 ILE A CA 1
ATOM 893 C C . ILE A 1 116 ? -12.126 -4.834 16.515 1.00 88.94 116 ILE A C 1
ATOM 895 O O . ILE A 1 116 ? -12.970 -4.075 16.030 1.00 88.94 116 ILE A O 1
ATOM 899 N N . VAL A 1 117 ? -10.818 -4.717 16.305 1.00 87.00 117 VAL A N 1
ATOM 900 C CA . VAL A 1 117 ? -10.225 -3.827 15.312 1.00 87.00 117 VAL A CA 1
ATOM 901 C C . VAL A 1 117 ? -9.351 -4.674 14.397 1.00 87.00 117 VAL A C 1
ATOM 903 O O . VAL A 1 117 ? -8.466 -5.378 14.882 1.00 87.00 117 VAL A O 1
ATOM 906 N N . THR A 1 118 ? -9.597 -4.617 13.091 1.00 87.00 118 THR A N 1
ATOM 907 C CA . THR A 1 118 ? -8.738 -5.217 12.066 1.00 87.00 118 THR A CA 1
ATOM 908 C C . THR A 1 118 ? -7.931 -4.128 11.372 1.00 87.00 118 THR A C 1
ATOM 910 O O . THR A 1 118 ? -8.441 -3.036 11.114 1.00 87.00 118 THR A O 1
ATOM 913 N N . LEU A 1 119 ? -6.660 -4.417 11.098 1.00 85.62 119 LEU A N 1
ATOM 914 C CA . LEU A 1 119 ? -5.732 -3.508 10.436 1.00 85.62 119 LEU A CA 1
ATOM 915 C C . LEU A 1 119 ? -5.052 -4.245 9.285 1.00 85.62 119 LEU A C 1
ATOM 917 O O . LEU A 1 119 ? -4.425 -5.280 9.499 1.00 85.62 119 LEU A O 1
ATOM 921 N N . VAL A 1 120 ? -5.179 -3.695 8.083 1.00 84.69 120 VAL A N 1
ATOM 922 C CA . VAL A 1 120 ? -4.517 -4.159 6.866 1.00 84.69 120 VAL A CA 1
ATOM 923 C C . VAL A 1 120 ? -3.765 -2.970 6.291 1.00 84.69 120 VAL A C 1
ATOM 925 O O . VAL A 1 120 ? -4.380 -1.982 5.903 1.00 84.69 120 VAL A O 1
ATOM 928 N N . GLU A 1 121 ? -2.441 -3.049 6.253 1.00 83.44 121 GLU A N 1
ATOM 929 C CA . GLU A 1 121 ? -1.567 -1.993 5.740 1.00 83.44 121 GLU A CA 1
ATOM 930 C C . GLU A 1 121 ? -0.438 -2.593 4.904 1.00 83.44 121 GLU A C 1
ATOM 932 O O . GLU A 1 121 ? -0.150 -3.790 4.979 1.00 83.44 121 GLU A O 1
ATOM 937 N N . GLN A 1 122 ? 0.191 -1.749 4.090 1.00 83.44 122 GLN A N 1
ATOM 938 C CA . GLN A 1 122 ? 1.368 -2.134 3.328 1.00 83.44 122 GLN A CA 1
ATOM 939 C C . GLN A 1 122 ? 2.578 -2.263 4.262 1.00 83.44 122 GLN A C 1
ATOM 941 O O . GLN A 1 122 ? 2.992 -1.289 4.891 1.00 83.44 122 GLN A O 1
ATOM 946 N N . GLU A 1 123 ? 3.173 -3.454 4.319 1.00 84.06 123 GLU A N 1
ATOM 947 C CA . GLU A 1 123 ? 4.399 -3.705 5.083 1.00 84.06 123 GLU A CA 1
ATOM 948 C C . GLU A 1 123 ? 5.618 -3.174 4.307 1.00 84.06 123 GLU A C 1
ATOM 950 O O . GLU A 1 123 ? 6.293 -3.911 3.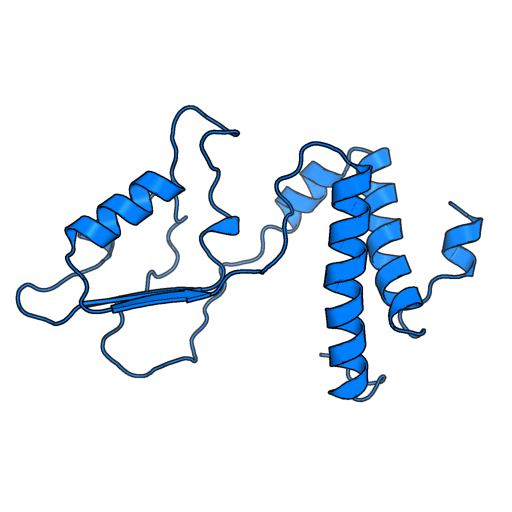590 1.00 84.06 123 GLU A O 1
ATOM 955 N N . SER A 1 124 ? 5.860 -1.863 4.382 1.00 78.44 124 SER A N 1
ATOM 956 C CA . SER A 1 124 ? 7.028 -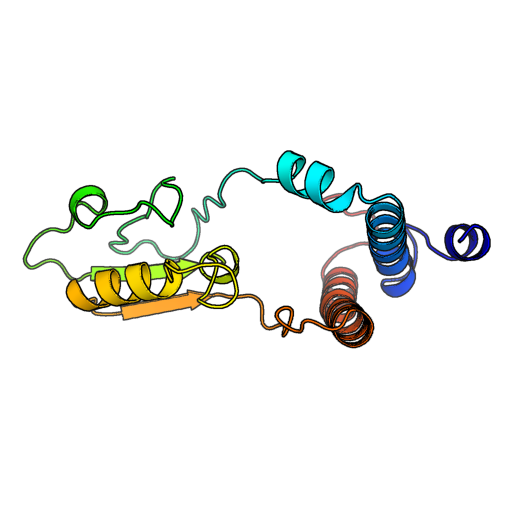1.218 3.767 1.00 78.44 124 SER A CA 1
ATOM 957 C C . SER A 1 124 ? 7.445 0.034 4.533 1.00 78.44 124 SER A C 1
ATOM 959 O O . SER A 1 124 ? 6.598 0.863 4.876 1.00 78.44 124 SER A O 1
ATOM 961 N N . ASN A 1 125 ? 8.748 0.228 4.758 1.00 73.75 125 ASN A N 1
ATOM 962 C CA . ASN A 1 125 ? 9.249 1.420 5.447 1.00 73.75 125 ASN A CA 1
ATOM 963 C C . ASN A 1 125 ? 9.469 2.597 4.481 1.00 73.75 125 ASN A C 1
ATOM 965 O O . ASN A 1 125 ? 10.590 3.019 4.190 1.00 73.75 125 ASN A O 1
ATOM 969 N N . THR A 1 126 ? 8.371 3.168 3.994 1.00 65.75 126 THR A N 1
ATOM 970 C CA . THR A 1 126 ? 8.388 4.298 3.054 1.00 65.75 126 THR A CA 1
ATOM 971 C C . THR A 1 126 ? 8.520 5.669 3.722 1.00 65.75 126 THR A C 1
ATOM 973 O O . THR A 1 126 ? 8.562 6.679 3.025 1.00 65.75 126 THR A O 1
ATOM 976 N N . ASN A 1 127 ? 8.619 5.734 5.054 1.00 64.06 127 ASN A N 1
ATOM 977 C CA . ASN A 1 127 ? 8.624 6.994 5.815 1.00 64.06 127 ASN A CA 1
ATOM 978 C C . ASN A 1 127 ? 10.035 7.578 6.018 1.00 64.06 127 ASN A C 1
ATOM 980 O O . ASN A 1 127 ? 10.230 8.528 6.774 1.00 64.06 127 ASN A O 1
ATOM 984 N N . THR A 1 128 ? 11.044 7.010 5.353 1.00 65.00 128 THR A N 1
ATOM 985 C CA . THR A 1 128 ? 12.434 7.458 5.472 1.00 65.00 128 THR A CA 1
ATOM 986 C C . THR A 1 128 ? 12.689 8.702 4.609 1.00 65.00 128 THR A C 1
ATOM 988 O O . THR A 1 128 ? 12.401 8.716 3.416 1.00 65.00 128 THR A O 1
ATOM 991 N N . VAL A 1 129 ? 13.298 9.742 5.194 1.00 63.75 129 VAL A N 1
ATOM 992 C CA . VAL A 1 129 ? 13.545 11.049 4.540 1.00 63.75 129 VAL A CA 1
ATOM 993 C C . VAL A 1 129 ? 14.593 10.973 3.413 1.00 63.75 129 VAL A C 1
ATOM 995 O O . VAL A 1 129 ? 14.602 11.795 2.495 1.00 63.75 129 VAL A O 1
ATOM 998 N N . GLN A 1 130 ? 15.496 9.990 3.456 1.00 81.06 130 GLN A N 1
ATOM 999 C CA . GLN A 1 130 ? 16.580 9.859 2.482 1.00 81.06 130 GLN A CA 1
ATOM 1000 C C . GLN A 1 130 ? 16.138 9.106 1.221 1.00 81.06 130 GLN A C 1
ATOM 1002 O O . GLN A 1 130 ? 15.616 7.995 1.290 1.00 81.06 130 GLN A O 1
ATOM 1007 N N . PHE A 1 131 ? 16.425 9.690 0.051 1.00 84.88 131 PHE A N 1
ATOM 1008 C CA . PHE A 1 131 ? 15.983 9.163 -1.244 1.00 84.88 131 PHE A CA 1
ATOM 1009 C C . PHE A 1 131 ? 16.511 7.761 -1.561 1.00 84.88 131 PHE A C 1
ATOM 1011 O O . PHE A 1 131 ? 15.733 6.917 -1.985 1.00 84.88 131 PHE A O 1
ATOM 1018 N N . PHE A 1 132 ? 17.813 7.509 -1.402 1.00 87.44 132 PHE A N 1
ATOM 1019 C CA . PHE A 1 132 ? 18.401 6.239 -1.835 1.00 87.44 132 PHE A CA 1
ATOM 1020 C C . PHE A 1 132 ? 17.915 5.034 -1.005 1.00 87.44 132 PHE A C 1
ATOM 1022 O O . PHE A 1 132 ? 17.491 4.055 -1.617 1.00 87.44 132 PHE A O 1
ATOM 1029 N N . PRO A 1 133 ? 17.868 5.097 0.343 1.00 87.00 133 PRO A N 1
ATOM 1030 C CA . PRO A 1 133 ? 17.236 4.051 1.148 1.00 87.00 133 PRO A CA 1
ATOM 1031 C C . PRO A 1 133 ? 15.768 3.821 0.777 1.00 87.00 133 PRO A C 1
ATOM 1033 O O . PRO A 1 133 ? 15.368 2.681 0.571 1.00 87.00 133 PRO A O 1
ATOM 1036 N N . TYR A 1 134 ? 14.992 4.897 0.601 1.00 85.50 134 TYR A N 1
ATOM 1037 C CA . TYR A 1 134 ? 13.603 4.806 0.145 1.00 85.50 134 TYR A CA 1
ATOM 1038 C C . TYR A 1 134 ? 13.486 4.124 -1.227 1.00 85.50 134 TYR A C 1
ATOM 1040 O O . TYR A 1 134 ? 12.628 3.268 -1.430 1.00 85.50 134 TYR A O 1
ATOM 1048 N N . PHE A 1 135 ? 14.354 4.485 -2.175 1.00 89.19 135 PHE A N 1
ATOM 1049 C CA . PHE A 1 135 ? 14.370 3.916 -3.521 1.00 89.19 135 PHE A CA 1
ATOM 1050 C C . PHE A 1 135 ? 14.664 2.415 -3.489 1.00 89.19 135 PHE A C 1
ATOM 1052 O O . PHE A 1 135 ? 13.970 1.647 -4.150 1.00 89.19 135 PHE A O 1
ATOM 1059 N N . LEU A 1 136 ? 15.661 1.997 -2.707 1.00 90.62 136 LEU A N 1
ATOM 1060 C CA . LEU A 1 136 ? 16.034 0.592 -2.578 1.00 90.62 136 LEU A CA 1
ATOM 1061 C C . LEU A 1 136 ? 14.936 -0.228 -1.890 1.00 90.62 136 LEU A C 1
ATOM 1063 O O . LEU A 1 136 ? 14.598 -1.306 -2.369 1.00 90.62 136 LEU A O 1
ATOM 1067 N N . GLU A 1 137 ? 14.346 0.301 -0.818 1.00 89.62 137 GLU A N 1
ATOM 1068 C CA . GLU A 1 137 ? 13.221 -0.327 -0.118 1.00 89.62 137 GLU A CA 1
ATOM 1069 C C . GLU A 1 137 ? 12.020 -0.511 -1.056 1.00 89.62 137 GLU A C 1
ATOM 1071 O O . GLU A 1 137 ? 11.474 -1.606 -1.180 1.00 89.62 137 GLU A O 1
ATOM 1076 N N . THR A 1 138 ? 11.663 0.544 -1.794 1.00 90.19 138 THR A N 1
ATOM 1077 C CA . THR A 1 138 ? 10.568 0.514 -2.774 1.00 90.19 138 THR A CA 1
ATOM 1078 C C . THR A 1 138 ? 10.862 -0.495 -3.885 1.00 90.19 138 THR A C 1
ATOM 1080 O O . THR A 1 138 ? 9.974 -1.241 -4.293 1.00 90.19 138 THR A O 1
ATOM 1083 N N . LEU A 1 139 ? 12.107 -0.551 -4.372 1.00 93.06 139 LEU A N 1
ATOM 1084 C CA . LEU A 1 139 ? 12.523 -1.512 -5.393 1.00 93.06 139 LEU A CA 1
ATOM 1085 C C . LEU A 1 139 ? 12.368 -2.950 -4.899 1.00 93.06 139 LEU A C 1
ATOM 1087 O O . LEU A 1 139 ? 11.769 -3.758 -5.599 1.00 93.06 139 LEU A O 1
ATOM 1091 N N . ASN A 1 140 ? 12.862 -3.256 -3.700 1.00 92.75 140 ASN A N 1
ATOM 1092 C CA . ASN A 1 140 ? 12.779 -4.597 -3.127 1.00 92.75 140 ASN A CA 1
ATOM 1093 C C . ASN A 1 140 ? 11.326 -5.014 -2.880 1.00 92.75 140 ASN A C 1
ATOM 1095 O O . ASN A 1 140 ? 10.925 -6.096 -3.300 1.00 92.75 140 ASN A O 1
ATOM 1099 N N . TYR A 1 141 ? 10.527 -4.133 -2.271 1.00 93.00 141 TYR A N 1
ATOM 1100 C CA . TYR A 1 141 ? 9.119 -4.398 -1.990 1.00 93.00 141 TYR A CA 1
ATOM 1101 C C . TYR A 1 141 ? 8.341 -4.725 -3.271 1.00 93.00 141 TYR A C 1
ATOM 1103 O O . TYR A 1 141 ? 7.712 -5.779 -3.383 1.00 93.00 141 TYR A O 1
ATOM 1111 N N . TYR A 1 142 ? 8.403 -3.842 -4.273 1.00 94.56 142 TYR A N 1
ATOM 1112 C CA . TYR A 1 142 ? 7.642 -4.048 -5.502 1.00 94.56 142 TYR A CA 1
ATOM 1113 C C . TYR A 1 142 ? 8.218 -5.165 -6.368 1.00 94.56 142 TYR A C 1
ATOM 1115 O O . TYR A 1 142 ? 7.458 -5.781 -7.108 1.00 94.56 142 TYR A O 1
ATOM 1123 N N . LEU A 1 143 ? 9.511 -5.482 -6.274 1.00 95.94 143 LEU A N 1
ATOM 1124 C CA . LEU A 1 143 ? 10.055 -6.640 -6.979 1.00 95.94 143 LEU A CA 1
ATOM 1125 C C . LEU A 1 143 ? 9.362 -7.921 -6.514 1.00 95.94 143 LEU A C 1
ATOM 1127 O O . LEU A 1 143 ? 8.864 -8.661 -7.358 1.00 95.94 143 LEU A O 1
ATOM 1131 N N . SER A 1 144 ? 9.228 -8.124 -5.201 1.00 94.69 144 SER A N 1
ATOM 1132 C CA . SER A 1 144 ? 8.519 -9.285 -4.652 1.00 94.69 144 SER A CA 1
ATOM 1133 C C . SER A 1 144 ? 7.045 -9.335 -5.073 1.00 94.69 144 SER A C 1
ATOM 1135 O O . SER A 1 144 ? 6.519 -10.413 -5.343 1.00 94.69 144 SER A O 1
ATOM 1137 N N . VAL A 1 145 ? 6.377 -8.181 -5.196 1.00 93.88 145 VAL A N 1
ATOM 1138 C CA . VAL A 1 145 ? 5.004 -8.103 -5.733 1.00 93.88 145 VAL A CA 1
ATOM 1139 C C . VAL A 1 145 ? 4.959 -8.497 -7.214 1.00 93.88 145 VAL A C 1
ATOM 1141 O O . VAL A 1 145 ? 4.103 -9.269 -7.630 1.00 93.88 145 VAL A O 1
ATOM 1144 N N . PHE A 1 146 ? 5.887 -8.004 -8.034 1.00 94.44 146 PHE A N 1
ATOM 1145 C CA . PHE A 1 146 ? 5.931 -8.346 -9.457 1.00 94.44 146 PHE A CA 1
ATOM 1146 C C . PHE A 1 146 ? 6.306 -9.812 -9.702 1.00 94.44 146 PHE A C 1
ATOM 1148 O O . PHE A 1 146 ? 5.827 -10.401 -10.670 1.00 94.44 146 PHE A O 1
ATOM 1155 N N . GLU A 1 147 ? 7.157 -10.393 -8.856 1.00 95.25 147 GLU A N 1
ATOM 1156 C CA . GLU A 1 147 ? 7.493 -11.817 -8.879 1.00 95.25 147 GLU A CA 1
ATOM 1157 C C . GLU A 1 147 ? 6.292 -12.681 -8.492 1.00 95.25 147 GLU A C 1
ATOM 1159 O O . GLU A 1 147 ? 6.026 -13.678 -9.161 1.00 95.25 147 GLU A O 1
ATOM 1164 N N . SER A 1 148 ? 5.522 -12.288 -7.470 1.00 95.44 148 SER A N 1
ATOM 1165 C CA . SER A 1 148 ? 4.324 -13.034 -7.072 1.00 95.44 148 SER A CA 1
ATOM 1166 C C . SER A 1 148 ? 3.239 -13.004 -8.152 1.00 95.44 148 SER A C 1
ATOM 1168 O O . SER A 1 148 ? 2.637 -14.040 -8.430 1.00 95.44 148 SER A O 1
ATOM 1170 N N . ILE A 1 149 ? 3.049 -11.865 -8.829 1.00 93.12 149 ILE A N 1
ATOM 1171 C CA . ILE A 1 149 ? 2.144 -11.744 -9.983 1.00 93.12 149 ILE A CA 1
ATOM 1172 C C . ILE A 1 149 ? 2.578 -12.675 -11.120 1.00 93.12 149 ILE A C 1
ATOM 1174 O O . ILE A 1 149 ? 1.736 -13.362 -11.686 1.00 93.12 149 ILE A O 1
ATOM 1178 N N . ASP A 1 150 ? 3.877 -12.746 -11.430 1.00 92.38 150 ASP A N 1
ATOM 1179 C CA . ASP A 1 150 ? 4.393 -13.612 -12.504 1.00 92.38 150 ASP A CA 1
ATOM 1180 C C . ASP A 1 150 ? 4.205 -15.109 -12.212 1.00 92.38 150 ASP A C 1
ATOM 1182 O O . ASP A 1 150 ? 4.134 -15.913 -13.140 1.00 92.38 150 ASP A O 1
ATOM 1186 N N . VAL A 1 151 ? 4.133 -15.487 -10.933 1.00 94.00 151 VAL A N 1
ATOM 1187 C CA . VAL A 1 151 ? 3.800 -16.854 -10.510 1.00 94.00 151 VAL A CA 1
ATOM 1188 C C . VAL A 1 151 ? 2.290 -17.099 -10.561 1.00 94.00 151 VAL A C 1
ATOM 1190 O O . VAL A 1 151 ? 1.861 -18.196 -10.914 1.00 94.00 151 VAL A O 1
ATOM 1193 N N . ALA A 1 152 ? 1.484 -16.103 -10.192 1.00 93.56 152 ALA A N 1
ATOM 1194 C CA . ALA A 1 152 ? 0.040 -16.248 -10.042 1.00 93.56 152 ALA A CA 1
ATOM 1195 C C . ALA A 1 152 ? -0.742 -16.111 -11.359 1.00 93.56 152 ALA A C 1
ATOM 1197 O O . ALA A 1 152 ? -1.796 -16.732 -11.498 1.00 93.56 152 ALA A O 1
ATOM 1198 N N . LEU A 1 153 ? -0.259 -15.302 -12.307 1.00 91.25 153 LEU A N 1
ATOM 1199 C CA . LEU A 1 153 ? -0.999 -14.915 -13.507 1.00 91.25 153 LEU A CA 1
ATOM 1200 C C . LEU A 1 153 ? -0.186 -15.131 -14.795 1.00 91.25 153 LEU A C 1
ATOM 1202 O O . LEU A 1 153 ? 1.025 -14.895 -14.823 1.00 91.25 153 LEU A O 1
ATOM 1206 N N . PRO A 1 154 ? -0.844 -15.529 -15.902 1.00 87.94 154 PRO A N 1
ATOM 1207 C CA . PRO A 1 154 ? -0.239 -15.499 -17.227 1.00 87.94 154 PRO A CA 1
ATOM 1208 C C . PRO A 1 154 ? 0.206 -14.086 -17.615 1.00 87.94 154 PRO A C 1
ATOM 1210 O O . PRO A 1 154 ? -0.436 -13.093 -17.285 1.00 87.94 154 PRO A O 1
ATOM 1213 N N . ARG A 1 155 ? 1.297 -13.979 -18.376 1.00 80.62 155 ARG A N 1
ATOM 1214 C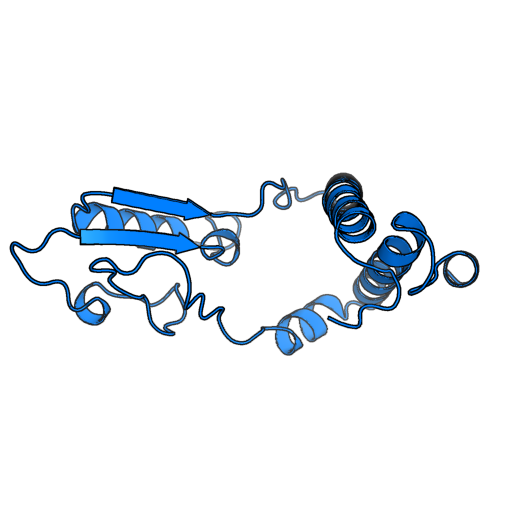 CA . ARG A 1 155 ? 1.900 -12.679 -18.728 1.00 80.62 155 ARG A CA 1
ATOM 1215 C C . ARG A 1 155 ? 1.074 -11.821 -19.681 1.00 80.62 155 ARG A C 1
ATOM 1217 O O . ARG A 1 155 ? 1.323 -10.626 -19.791 1.00 80.62 155 ARG A O 1
ATOM 1224 N N . ASP A 1 156 ? 0.157 -12.433 -20.413 1.00 83.56 156 ASP A N 1
ATOM 1225 C CA . ASP A 1 156 ? -0.778 -11.785 -21.327 1.00 83.56 156 ASP A CA 1
ATOM 1226 C C . ASP A 1 156 ? -2.088 -11.362 -20.641 1.00 83.56 156 ASP A C 1
ATOM 1228 O O . ASP A 1 156 ? -2.950 -10.758 -21.286 1.00 83.56 156 ASP A O 1
ATOM 1232 N N . HIS A 1 157 ? -2.223 -11.629 -19.336 1.00 81.44 157 HIS A N 1
ATOM 1233 C CA . HIS A 1 157 ? -3.335 -11.151 -18.526 1.00 81.44 157 HIS A CA 1
ATOM 1234 C C . HIS A 1 157 ? -3.308 -9.615 -18.445 1.00 81.44 157 HIS A C 1
ATOM 1236 O O . HIS A 1 157 ? -2.274 -9.012 -18.157 1.00 81.44 157 HIS A O 1
ATOM 1242 N N . LYS A 1 158 ? -4.435 -8.972 -18.777 1.00 77.00 158 LYS A N 1
ATOM 1243 C CA . LYS A 1 158 ? -4.533 -7.506 -18.938 1.00 77.00 158 LYS A CA 1
ATOM 1244 C C . LYS A 1 158 ? -4.998 -6.759 -17.687 1.00 77.00 158 LYS A C 1
ATOM 1246 O O . LYS A 1 158 ? -4.930 -5.531 -17.678 1.00 77.00 158 LYS A O 1
ATOM 1251 N N . GLU A 1 159 ? -5.492 -7.491 -16.696 1.00 61.12 159 GLU A N 1
ATOM 1252 C CA . GLU A 1 159 ? -5.909 -7.001 -15.374 1.00 61.12 159 GLU A CA 1
ATOM 1253 C C . GLU A 1 159 ? -4.869 -7.397 -14.328 1.00 61.12 159 GLU A C 1
ATOM 1255 O O . GLU A 1 159 ? -4.534 -6.533 -13.491 1.00 61.12 159 GLU A O 1
#

Radius of gyration: 19.71 Å; chains: 1; bounding box: 46×37×47 Å

pLDDT: mean 77.05, std 17.38, range [28.78, 95.94]

Organism: Capsicum annuum (NCBI:txid4072)

Foldseek 3Di:
DVVLVVQADCLDALLSNVSVVLVVVVVCVVVVNVVVVCVVPPDDDDPPVDDDPDDAQPPPDDLLLPDDPVSSPDDPPDAYEEEAAANLVPFDAPVPDPDGSSVVSVVRVVVSVHPYYHYHHDPFDCVDPDDPVNSVRVSVSSSVVSVVCVVVDDSPDPD

Secondary structure (DSSP, 8-state):
-TTGGGT--TTS-HHHHHHHHHHHHHHHHHTT-HHHHHHHT-PPP-----S--S-B----S--TTS--GGGGTPPTTSPPEEEEES-GGGS--GGG-S--HHHHHHHHHHHT--SEEEEE-----TT-S-HHHHHHHHHHHHHHHHHHHHHHS-TT---

Sequence (159 aa):
MSELRRVVSVCGSPMQRLGVYMLEGLVARLASLGSSIYKALKCKELTSVELFSTCTCFMKSVHTSDVEIKDLNVRPGEPLAVNFALVLHHMHDESAGTQNHRDRLLRMVKSLSPKIVTLVEQESNTNTVQFFPYFLETLNYYLSVFESIDVALPRDHKE